Protein AF-A0A6L8U3M0-F1 (afdb_monomer_lite)

Secondary structure (DSSP, 8-state):
---EE-SS----SB-TTS-B--B--SHHHHHH--S--EEEGGG-IIIIIIII-EEE-HHHHTTS-SSPTTE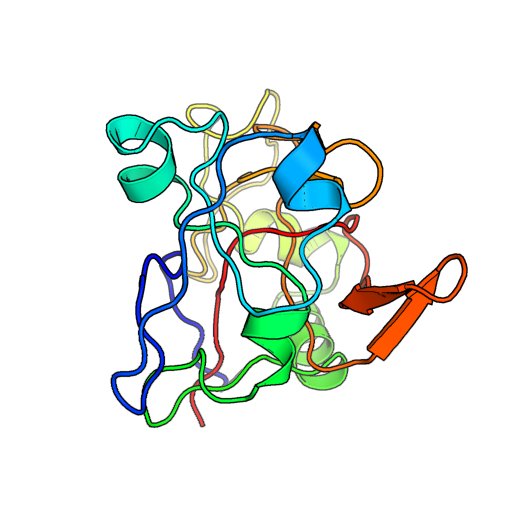E---HHHHHHHHHHTTSHHHHHHHHBPSSSSSSPTT-TT---TTS--B--EEEE-TTT--EEEETT--B---S-EEEETTEEEE---SS--SSB---PEE-

Structure (mmCIF, N/CA/C/O backbone):
data_AF-A0A6L8U3M0-F1
#
_entry.id   AF-A0A6L8U3M0-F1
#
loop_
_atom_site.group_PDB
_atom_site.id
_atom_site.type_symbol
_atom_site.label_atom_id
_atom_site.label_alt_id
_atom_site.label_comp_id
_atom_site.label_asym_id
_atom_site.label_entity_id
_atom_site.label_seq_id
_atom_site.pdbx_PDB_ins_code
_atom_site.Cartn_x
_atom_site.Cartn_y
_atom_site.Cartn_z
_atom_site.occupancy
_atom_site.B_iso_or_equiv
_atom_site.auth_seq_id
_atom_site.auth_comp_id
_atom_site.auth_asym_id
_atom_site.auth_atom_id
_atom_site.pdbx_PDB_model_num
ATOM 1 N N . GLY A 1 1 ? -18.841 -2.390 6.368 1.00 66.44 1 GLY A N 1
ATOM 2 C CA . GLY A 1 1 ? -20.158 -2.691 5.802 1.00 66.44 1 GLY A CA 1
ATOM 3 C C . GLY A 1 1 ? -20.248 -4.185 5.687 1.00 66.44 1 GLY A C 1
ATOM 4 O O . GLY A 1 1 ? -19.729 -4.873 6.554 1.00 66.44 1 GLY A O 1
ATOM 5 N N . THR A 1 2 ? -20.818 -4.672 4.596 1.00 77.19 2 THR A N 1
ATOM 6 C CA . THR A 1 2 ? -20.821 -6.094 4.215 1.00 77.19 2 THR A CA 1
ATOM 7 C C . THR A 1 2 ? -19.597 -6.495 3.380 1.00 77.19 2 THR A C 1
ATOM 9 O O . THR A 1 2 ? -19.447 -7.658 3.033 1.00 77.19 2 THR A O 1
ATOM 12 N N . GLN A 1 3 ? -18.723 -5.531 3.066 1.00 82.56 3 GLN A N 1
ATOM 13 C CA . GLN A 1 3 ? -17.512 -5.713 2.267 1.00 82.56 3 GLN A CA 1
ATOM 14 C C . GLN A 1 3 ? -16.449 -6.531 3.017 1.00 82.56 3 GLN A C 1
ATOM 16 O O . GLN A 1 3 ? -16.215 -6.299 4.208 1.00 82.56 3 GLN A O 1
ATOM 21 N N . VAL A 1 4 ? -15.766 -7.425 2.302 1.00 85.75 4 VAL A N 1
ATOM 22 C CA . VAL A 1 4 ? -14.639 -8.215 2.818 1.00 85.75 4 VAL A CA 1
ATOM 23 C C . VAL A 1 4 ? -13.334 -7.603 2.328 1.00 85.75 4 VAL A C 1
ATOM 25 O O . VAL A 1 4 ? -13.177 -7.370 1.134 1.00 85.75 4 VAL A O 1
ATOM 28 N N . TRP A 1 5 ? -12.399 -7.373 3.248 1.00 85.94 5 TRP A N 1
ATOM 29 C CA . TRP A 1 5 ? -11.091 -6.778 2.976 1.00 85.94 5 TRP A CA 1
ATOM 30 C C . TRP A 1 5 ? -9.989 -7.791 3.281 1.00 85.94 5 TRP A C 1
ATOM 32 O O . TRP A 1 5 ? -10.121 -8.561 4.236 1.00 85.94 5 TRP A O 1
ATOM 42 N N . MET A 1 6 ? -8.909 -7.810 2.497 1.00 84.12 6 MET A N 1
ATOM 43 C CA . MET A 1 6 ? -7.723 -8.586 2.875 1.00 84.12 6 MET A CA 1
ATOM 44 C C . MET A 1 6 ? -7.199 -8.079 4.212 1.00 84.12 6 MET A C 1
ATOM 46 O O . MET A 1 6 ? -7.208 -6.881 4.431 1.00 84.12 6 MET A O 1
ATOM 50 N N . ALA A 1 7 ? -6.756 -8.970 5.095 1.00 79.88 7 ALA A N 1
ATOM 51 C CA . ALA A 1 7 ? -6.190 -8.582 6.389 1.00 79.88 7 ALA A CA 1
ATOM 52 C C . ALA A 1 7 ? -4.675 -8.320 6.322 1.00 79.88 7 ALA A C 1
ATOM 54 O O . ALA A 1 7 ? -4.112 -7.704 7.221 1.00 79.88 7 ALA A O 1
ATOM 55 N N . GLU A 1 8 ? -4.013 -8.795 5.266 1.00 81.88 8 GLU A N 1
ATOM 56 C CA . GLU A 1 8 ? -2.565 -8.715 5.092 1.00 81.88 8 GLU A CA 1
ATOM 57 C C . GLU A 1 8 ? -2.206 -7.977 3.806 1.00 81.88 8 GLU A C 1
ATOM 59 O O . GLU A 1 8 ? -2.941 -8.013 2.818 1.00 81.88 8 GLU A O 1
ATOM 64 N N . ASN A 1 9 ? -1.025 -7.361 3.803 1.00 84.88 9 ASN A N 1
ATOM 65 C CA . ASN A 1 9 ? -0.502 -6.674 2.632 1.00 84.88 9 ASN A CA 1
ATOM 66 C C . ASN A 1 9 ? -0.080 -7.674 1.552 1.00 84.88 9 ASN A C 1
ATOM 68 O O . ASN A 1 9 ? 0.665 -8.622 1.809 1.00 84.88 9 ASN A O 1
ATOM 72 N N . LEU A 1 10 ? -0.482 -7.409 0.309 1.00 88.19 10 LEU A N 1
ATOM 73 C CA . LEU A 1 10 ? -0.039 -8.185 -0.845 1.00 88.19 10 LEU A CA 1
ATOM 74 C C . LEU A 1 10 ? 1.489 -8.159 -1.001 1.00 88.19 10 LEU A C 1
ATOM 76 O O . LEU A 1 10 ? 2.127 -7.106 -1.053 1.00 88.19 10 LEU A O 1
ATOM 80 N N . LYS A 1 11 ? 2.061 -9.346 -1.187 1.00 90.94 11 LYS A N 1
ATOM 81 C CA . LYS A 1 11 ? 3.503 -9.585 -1.348 1.00 90.94 11 LYS A CA 1
ATOM 82 C C . LYS A 1 11 ? 3.835 -10.474 -2.554 1.00 90.94 11 LYS A C 1
ATOM 84 O O . LYS A 1 11 ? 4.803 -11.229 -2.513 1.00 90.94 11 LYS A O 1
ATOM 89 N N . THR A 1 12 ? 2.991 -10.448 -3.588 1.00 91.50 12 THR A N 1
ATOM 90 C CA . THR A 1 12 ? 3.204 -11.234 -4.810 1.00 91.50 12 THR A CA 1
ATOM 91 C C . THR A 1 12 ? 4.262 -10.591 -5.702 1.00 91.50 12 THR A C 1
ATOM 93 O O . THR A 1 12 ? 4.341 -9.374 -5.828 1.00 91.50 12 THR A O 1
ATOM 96 N N . THR A 1 13 ? 5.040 -11.423 -6.379 1.00 94.00 13 THR A N 1
ATOM 97 C CA . THR A 1 13 ? 5.967 -11.015 -7.445 1.00 94.00 13 THR A CA 1
ATOM 98 C C . THR A 1 13 ? 5.477 -11.501 -8.810 1.00 94.00 13 THR A C 1
ATOM 100 O O . THR A 1 13 ? 6.235 -11.605 -9.773 1.00 94.00 13 THR A O 1
ATOM 103 N N . SER A 1 14 ? 4.195 -11.858 -8.912 1.00 95.81 14 SER A N 1
ATOM 104 C CA . SER A 1 14 ? 3.546 -12.301 -10.146 1.00 95.81 14 SER A CA 1
ATOM 105 C C . SER A 1 14 ? 2.090 -11.847 -10.189 1.00 95.81 14 SER A C 1
ATOM 107 O O . SER A 1 14 ? 1.407 -11.789 -9.164 1.00 95.81 14 SER A O 1
ATOM 109 N N . PHE A 1 15 ? 1.626 -11.523 -11.387 1.00 95.25 15 PHE A N 1
ATOM 110 C CA . PHE A 1 15 ? 0.234 -11.229 -11.687 1.00 95.25 15 PHE A CA 1
ATOM 111 C C . PHE A 1 15 ? -0.639 -12.487 -11.636 1.00 95.25 15 PHE A C 1
ATOM 113 O O . PHE A 1 15 ? -0.147 -13.617 -11.637 1.00 95.25 15 PHE A O 1
ATOM 120 N N . ASN A 1 16 ? -1.957 -12.294 -11.630 1.00 93.69 16 ASN A N 1
ATOM 121 C CA . ASN A 1 16 ? -2.940 -13.377 -11.616 1.00 93.69 16 ASN A CA 1
ATOM 122 C C . ASN A 1 16 ? -2.992 -14.209 -12.912 1.00 93.69 16 ASN A C 1
ATOM 124 O O . ASN A 1 16 ? -3.601 -15.276 -12.915 1.00 93.69 16 ASN A O 1
ATOM 128 N N . ASP A 1 17 ? -2.323 -13.764 -13.978 1.00 94.44 17 ASP A N 1
ATOM 129 C CA . ASP A 1 17 ? -2.085 -14.524 -15.211 1.00 94.44 17 ASP A CA 1
ATOM 130 C C . ASP A 1 17 ? -0.719 -15.240 -15.226 1.00 94.44 17 ASP A C 1
ATOM 132 O O . ASP A 1 17 ? -0.349 -15.856 -16.225 1.00 94.44 17 ASP A O 1
ATOM 136 N N . GLY A 1 18 ? 0.032 -15.171 -14.123 1.00 94.56 18 GLY A N 1
ATOM 137 C CA . GLY A 1 18 ? 1.340 -15.802 -13.959 1.00 94.56 18 GLY A CA 1
ATOM 138 C C . GLY A 1 18 ? 2.519 -14.986 -14.490 1.00 94.56 18 GLY A C 1
ATOM 139 O O . GLY A 1 18 ? 3.661 -15.401 -14.297 1.00 94.56 18 GLY A O 1
ATOM 140 N N . ALA A 1 19 ? 2.295 -13.828 -15.121 1.00 96.62 19 ALA A N 1
ATOM 141 C CA . ALA A 1 19 ? 3.394 -12.974 -15.562 1.00 96.62 19 ALA A CA 1
ATOM 142 C C . ALA A 1 19 ? 4.148 -12.383 -14.358 1.00 96.62 19 ALA A C 1
ATOM 144 O O . ALA A 1 19 ? 3.541 -11.878 -13.413 1.00 96.62 19 ALA A O 1
ATOM 145 N N . SER A 1 20 ? 5.480 -12.431 -14.388 1.00 97.38 20 SER A N 1
ATOM 146 C CA . SER A 1 20 ? 6.311 -11.897 -13.305 1.00 97.38 20 SER A CA 1
ATOM 147 C C . SER A 1 20 ? 6.244 -10.371 -13.230 1.00 97.38 20 SER A C 1
ATOM 149 O O . SER A 1 20 ? 6.185 -9.685 -14.251 1.00 97.38 20 SER A O 1
ATOM 151 N N . ILE A 1 21 ? 6.312 -9.844 -12.009 1.00 96.69 21 ILE A N 1
ATOM 152 C CA . ILE A 1 21 ? 6.457 -8.417 -11.718 1.00 96.69 21 ILE A CA 1
ATOM 153 C C . ILE A 1 21 ? 7.930 -8.188 -11.351 1.00 96.69 21 ILE A C 1
ATOM 155 O O . ILE A 1 21 ? 8.367 -8.693 -10.317 1.00 96.69 21 ILE A O 1
ATOM 159 N N . PRO A 1 22 ? 8.714 -7.480 -12.184 1.00 96.81 22 PRO A N 1
ATOM 160 C CA . PRO A 1 22 ? 10.118 -7.208 -11.900 1.00 96.81 22 PRO A CA 1
ATOM 161 C C . PRO A 1 22 ? 10.327 -6.466 -10.579 1.00 96.81 22 PRO A C 1
ATOM 163 O O . PRO A 1 22 ? 9.659 -5.465 -10.303 1.00 96.81 22 PRO A O 1
ATOM 166 N N . GLU A 1 23 ? 11.304 -6.921 -9.797 1.00 95.62 23 GLU A N 1
ATOM 167 C CA . GLU A 1 23 ? 11.792 -6.169 -8.649 1.00 95.62 23 GLU A CA 1
ATOM 168 C C . GLU A 1 23 ? 12.787 -5.099 -9.113 1.00 95.62 23 GLU A C 1
ATOM 170 O O . GLU A 1 23 ? 13.774 -5.399 -9.784 1.00 95.62 23 GLU A O 1
ATOM 175 N N . VAL A 1 24 ? 12.539 -3.841 -8.751 1.00 94.81 24 VAL A N 1
ATOM 176 C CA . VAL A 1 24 ? 13.424 -2.716 -9.074 1.00 94.81 24 VAL A CA 1
ATOM 177 C C . VAL A 1 24 ? 13.849 -2.070 -7.770 1.00 94.81 24 VAL A C 1
ATOM 179 O O . VAL A 1 24 ? 13.050 -1.381 -7.154 1.00 94.81 24 VAL A O 1
ATOM 182 N N . SER A 1 25 ? 15.091 -2.268 -7.329 1.00 93.25 25 SER A N 1
ATOM 183 C CA . SER A 1 25 ? 15.590 -1.769 -6.035 1.00 93.25 25 SER A CA 1
ATOM 184 C C . SER A 1 25 ? 16.411 -0.478 -6.136 1.00 93.25 25 SER A C 1
ATOM 186 O O . SER A 1 25 ? 16.444 0.308 -5.189 1.00 93.25 25 SER A O 1
ATOM 188 N N . ALA A 1 26 ? 17.015 -0.183 -7.289 1.00 95.62 26 ALA A N 1
ATOM 189 C CA . ALA A 1 26 ? 17.788 1.042 -7.495 1.00 95.62 26 ALA A CA 1
ATOM 190 C C . ALA A 1 26 ? 16.884 2.272 -7.689 1.00 95.62 26 ALA A C 1
ATOM 192 O O . ALA A 1 26 ? 15.925 2.231 -8.460 1.00 95.62 26 ALA A O 1
ATOM 193 N N . ASN A 1 27 ? 17.217 3.381 -7.025 1.00 93.38 27 ASN A N 1
ATOM 194 C CA . ASN A 1 27 ? 16.405 4.603 -7.049 1.00 93.38 27 ASN A CA 1
ATOM 195 C C . ASN A 1 27 ? 16.274 5.199 -8.455 1.00 93.38 27 ASN A C 1
ATOM 197 O O . ASN A 1 27 ? 15.158 5.435 -8.910 1.00 93.38 27 ASN A O 1
ATOM 201 N N . ASP A 1 28 ? 17.386 5.357 -9.174 1.00 94.88 28 ASP A N 1
ATOM 202 C CA . ASP A 1 28 ? 17.378 5.923 -10.529 1.00 94.88 28 ASP A CA 1
ATOM 203 C C . ASP A 1 28 ? 16.592 5.044 -11.516 1.00 94.88 28 ASP A C 1
ATOM 205 O O . ASP A 1 28 ? 15.868 5.546 -12.381 1.00 94.88 28 ASP A O 1
ATOM 209 N N . ALA A 1 29 ? 16.681 3.720 -11.348 1.00 95.38 29 ALA A N 1
ATOM 210 C CA . ALA A 1 29 ? 15.899 2.770 -12.129 1.00 95.38 29 ALA A CA 1
ATOM 211 C C . ALA A 1 29 ? 14.404 2.894 -11.811 1.00 95.38 29 ALA A C 1
ATOM 213 O O . ALA A 1 29 ? 13.589 2.941 -12.729 1.00 95.38 29 ALA A O 1
ATOM 214 N N . TRP A 1 30 ? 14.026 3.019 -10.534 1.00 91.88 30 TRP A N 1
ATOM 215 C CA . TRP A 1 30 ? 12.629 3.198 -10.130 1.00 91.88 30 TRP A CA 1
ATOM 216 C C . TRP A 1 30 ? 12.000 4.434 -10.780 1.00 91.88 30 TRP A C 1
ATOM 218 O O . TRP A 1 30 ? 10.918 4.346 -11.358 1.00 91.88 30 TRP A O 1
ATOM 228 N N . CYS A 1 31 ? 12.710 5.564 -10.761 1.00 87.75 31 CYS A N 1
ATOM 229 C CA . CYS A 1 31 ? 12.249 6.831 -11.340 1.00 87.75 31 CYS A CA 1
ATOM 230 C C . CYS A 1 31 ? 12.007 6.779 -12.850 1.00 87.75 31 CYS A C 1
ATOM 232 O O . CYS A 1 31 ? 11.240 7.581 -13.384 1.00 87.75 31 CYS A O 1
ATOM 234 N N . THR A 1 32 ? 12.702 5.876 -13.539 1.00 90.06 32 THR A N 1
ATOM 235 C CA . THR A 1 32 ? 12.693 5.746 -15.000 1.00 90.06 32 THR A CA 1
ATOM 236 C C . THR A 1 32 ? 11.969 4.486 -15.479 1.00 90.06 32 THR A C 1
ATOM 238 O O . THR A 1 32 ? 11.904 4.230 -16.682 1.00 90.06 32 THR A O 1
ATOM 241 N N . THR A 1 33 ? 11.378 3.713 -14.562 1.00 90.12 33 THR A N 1
ATOM 242 C CA . THR A 1 33 ? 10.626 2.498 -14.881 1.00 90.12 33 THR A CA 1
ATOM 243 C C . THR A 1 33 ? 9.182 2.837 -15.240 1.00 90.12 33 THR A C 1
ATOM 245 O O . THR A 1 33 ? 8.366 3.187 -14.388 1.00 90.12 33 THR A O 1
ATOM 248 N N . TRP A 1 34 ? 8.861 2.672 -16.523 1.00 90.50 34 TRP A N 1
ATOM 249 C CA . TRP A 1 34 ? 7.530 2.910 -17.097 1.00 90.50 34 TRP A CA 1
ATOM 250 C C . TRP A 1 34 ? 6.744 1.617 -17.376 1.00 90.50 34 TRP A C 1
ATOM 252 O O . TRP A 1 34 ? 5.767 1.610 -18.123 1.00 90.50 34 TRP A O 1
ATOM 262 N N . THR A 1 35 ? 7.197 0.507 -16.800 1.00 93.81 35 THR A N 1
ATOM 263 C CA . THR A 1 35 ? 6.592 -0.827 -16.876 1.00 93.81 35 THR A CA 1
ATOM 264 C C . THR A 1 35 ? 6.223 -1.302 -15.472 1.00 93.81 35 THR A C 1
ATOM 266 O O . THR A 1 35 ? 6.656 -0.692 -14.492 1.00 93.81 35 THR A O 1
ATOM 269 N N . PRO A 1 36 ? 5.410 -2.363 -15.317 1.00 94.31 36 PRO A N 1
ATOM 270 C CA . PRO A 1 36 ? 5.124 -2.907 -13.998 1.00 94.31 36 PRO A CA 1
ATOM 271 C C . PRO A 1 36 ? 6.385 -3.219 -13.199 1.00 94.31 36 PRO A C 1
ATOM 273 O O . PRO A 1 36 ? 7.304 -3.841 -13.725 1.00 94.31 36 PRO A O 1
ATOM 276 N N . ALA A 1 37 ? 6.408 -2.801 -11.937 1.00 94.06 37 ALA A N 1
ATOM 277 C CA . ALA A 1 37 ? 7.489 -3.114 -11.016 1.00 94.06 37 ALA A CA 1
ATOM 278 C C . ALA A 1 37 ? 7.002 -3.146 -9.568 1.00 94.06 37 ALA A C 1
ATOM 280 O O . ALA A 1 37 ? 6.007 -2.502 -9.210 1.00 94.06 37 ALA A O 1
ATOM 281 N N . CYS A 1 38 ? 7.747 -3.868 -8.738 1.00 93.06 38 CYS A N 1
ATOM 282 C CA . CYS A 1 38 ? 7.611 -3.861 -7.291 1.00 93.06 38 CYS A CA 1
ATOM 283 C C . CYS A 1 38 ? 8.967 -3.716 -6.594 1.00 93.06 38 CYS A C 1
ATOM 285 O O . CYS A 1 38 ? 10.025 -3.814 -7.214 1.00 93.06 38 CYS A O 1
ATOM 287 N N . CYS A 1 39 ? 8.938 -3.465 -5.292 1.00 93.00 39 CYS A N 1
ATOM 288 C CA . CYS A 1 39 ? 10.101 -3.525 -4.417 1.00 93.00 39 CYS A CA 1
ATOM 289 C C . CYS A 1 39 ? 9.674 -3.802 -2.974 1.00 93.00 39 CYS A C 1
ATOM 291 O O . CYS A 1 39 ? 8.499 -3.672 -2.622 1.00 93.00 39 CYS A O 1
ATOM 293 N N . TRP A 1 40 ? 10.642 -4.116 -2.124 1.00 92.44 40 TRP A N 1
ATOM 294 C CA . TRP A 1 40 ? 10.460 -4.193 -0.675 1.00 92.44 40 TRP A CA 1
ATOM 295 C C . TRP A 1 40 ? 10.843 -2.858 -0.037 1.00 92.44 40 TRP A C 1
ATOM 297 O O . TRP A 1 40 ? 11.666 -2.120 -0.584 1.00 92.44 40 TRP A O 1
ATOM 307 N N . TYR A 1 41 ? 10.226 -2.510 1.094 1.00 88.00 41 TYR A N 1
ATOM 308 C CA . TYR A 1 41 ? 10.590 -1.277 1.794 1.00 88.00 41 TYR A CA 1
ATOM 309 C C . TYR A 1 41 ? 12.074 -1.307 2.201 1.00 88.00 41 TYR A C 1
ATOM 311 O O . TYR A 1 41 ? 12.557 -2.343 2.647 1.00 88.00 41 TYR A O 1
ATOM 319 N N . ASP A 1 42 ? 12.792 -0.191 2.026 1.00 88.88 42 ASP A N 1
ATOM 320 C CA . ASP A 1 42 ? 14.251 -0.071 2.223 1.00 88.88 42 ASP A CA 1
ATOM 321 C C . ASP A 1 42 ? 15.094 -1.084 1.418 1.00 88.88 42 ASP A C 1
ATOM 323 O O . ASP A 1 42 ? 16.278 -1.264 1.693 1.00 88.88 42 ASP A O 1
ATOM 327 N N . ASN A 1 43 ? 14.510 -1.724 0.396 1.00 87.00 43 ASN A N 1
ATOM 328 C CA . ASN A 1 43 ? 15.107 -2.850 -0.331 1.00 87.00 43 ASN A CA 1
ATOM 329 C C . ASN A 1 43 ? 15.501 -4.032 0.578 1.00 87.00 43 ASN A C 1
ATOM 331 O O . ASN A 1 43 ? 16.397 -4.803 0.241 1.00 87.00 43 ASN A O 1
ATOM 335 N N . ASP A 1 44 ? 14.832 -4.173 1.722 1.00 83.94 44 ASP A N 1
ATOM 336 C CA . ASP A 1 44 ? 15.010 -5.288 2.645 1.00 83.94 44 ASP A CA 1
ATOM 337 C C . ASP A 1 44 ? 13.914 -6.330 2.399 1.00 83.94 44 ASP A C 1
ATOM 339 O O . ASP A 1 44 ? 12.746 -6.128 2.749 1.00 83.94 44 ASP A O 1
ATOM 343 N N . GLU A 1 45 ? 14.287 -7.449 1.776 1.00 75.50 45 GLU A N 1
ATOM 344 C CA . GLU A 1 45 ? 13.355 -8.548 1.538 1.00 75.50 45 GLU A CA 1
ATOM 345 C C . GLU A 1 45 ? 12.875 -9.167 2.855 1.00 75.50 45 GLU A C 1
ATOM 347 O O . GLU A 1 45 ? 11.709 -9.521 2.961 1.00 75.50 45 GLU A O 1
ATOM 352 N N . GLU A 1 46 ? 13.702 -9.279 3.890 1.00 76.12 46 GLU A N 1
ATOM 353 C CA . GLU A 1 46 ? 13.316 -10.011 5.095 1.00 76.12 46 GLU A CA 1
ATOM 354 C C . GLU A 1 46 ? 12.299 -9.227 5.929 1.00 76.12 46 GLU A C 1
ATOM 356 O O . GLU A 1 46 ? 11.213 -9.740 6.229 1.00 76.12 46 GLU A O 1
ATOM 361 N N . SER A 1 47 ? 12.600 -7.970 6.269 1.00 74.12 47 SER A N 1
ATOM 362 C CA . SER A 1 47 ? 11.688 -7.154 7.081 1.00 74.12 47 SER A CA 1
ATOM 363 C C . SER A 1 47 ? 10.580 -6.512 6.244 1.00 74.12 47 SER A C 1
ATOM 365 O O . SER A 1 47 ? 9.415 -6.503 6.663 1.00 74.12 47 SER A O 1
ATOM 367 N N . GLY A 1 48 ? 10.904 -6.044 5.034 1.00 78.19 48 GLY A N 1
ATOM 368 C CA . GLY A 1 48 ? 9.973 -5.382 4.127 1.00 78.19 48 GLY A CA 1
ATOM 369 C C . GLY A 1 48 ? 8.887 -6.327 3.626 1.00 78.19 48 GLY A C 1
ATOM 370 O O . GLY A 1 48 ? 7.702 -6.025 3.770 1.00 78.19 48 GLY A O 1
ATOM 371 N N . ARG A 1 49 ? 9.256 -7.508 3.112 1.00 83.94 49 ARG A N 1
ATOM 372 C CA . ARG A 1 49 ? 8.290 -8.482 2.569 1.00 83.94 49 ARG A CA 1
ATOM 373 C C . ARG A 1 49 ? 7.384 -9.067 3.636 1.00 83.94 49 ARG A C 1
ATOM 375 O O . ARG A 1 49 ? 6.176 -9.164 3.417 1.00 83.94 49 ARG A O 1
ATOM 382 N N . ASN A 1 50 ? 7.961 -9.501 4.757 1.00 86.19 50 ASN A N 1
ATOM 383 C CA . ASN A 1 50 ? 7.215 -10.254 5.764 1.00 86.19 50 ASN A CA 1
ATOM 384 C C . ASN A 1 50 ? 6.333 -9.354 6.626 1.00 86.19 50 ASN A C 1
ATOM 386 O O . ASN A 1 50 ? 5.265 -9.794 7.043 1.00 86.19 50 ASN A O 1
ATOM 390 N N . THR A 1 51 ? 6.745 -8.104 6.850 1.00 88.12 51 THR A N 1
ATOM 391 C CA . THR A 1 51 ? 5.982 -7.157 7.672 1.00 88.12 51 THR A CA 1
ATOM 392 C C . THR A 1 51 ? 5.069 -6.287 6.821 1.00 88.12 51 THR A C 1
ATOM 394 O O . THR A 1 51 ? 3.880 -6.178 7.097 1.00 88.12 51 THR A O 1
ATOM 397 N N . TYR A 1 52 ? 5.606 -5.650 5.781 1.00 87.00 52 TYR A N 1
ATOM 398 C CA . TYR A 1 52 ? 4.923 -4.561 5.079 1.00 87.00 52 TYR A CA 1
ATOM 399 C C . TYR A 1 52 ? 4.379 -4.953 3.703 1.00 87.00 52 TYR A C 1
ATOM 401 O O . TYR A 1 52 ? 3.553 -4.224 3.152 1.00 87.00 52 TYR A O 1
ATOM 409 N N . GLY A 1 53 ? 4.764 -6.114 3.177 1.00 90.00 53 GLY A N 1
ATOM 410 C CA . GLY A 1 53 ? 4.429 -6.532 1.820 1.00 90.00 53 GLY A CA 1
ATOM 411 C C . GLY A 1 53 ? 5.213 -5.753 0.762 1.00 90.00 53 GLY A C 1
ATOM 412 O O . GLY A 1 53 ? 6.167 -5.037 1.068 1.00 90.00 53 GLY A O 1
ATOM 413 N N . ALA A 1 54 ? 4.833 -5.918 -0.506 1.00 90.88 54 ALA A N 1
ATOM 414 C CA . ALA A 1 54 ? 5.534 -5.248 -1.600 1.00 90.88 54 ALA A CA 1
ATOM 415 C C . ALA A 1 54 ? 4.948 -3.856 -1.868 1.00 90.88 54 ALA A C 1
ATOM 417 O O . ALA A 1 54 ? 3.748 -3.615 -1.701 1.00 90.88 54 ALA A O 1
ATOM 418 N N . LEU A 1 55 ? 5.794 -2.945 -2.341 1.00 90.62 55 LEU A N 1
ATOM 419 C CA . LEU A 1 55 ? 5.396 -1.641 -2.858 1.00 90.62 55 LEU A CA 1
ATOM 420 C C . LEU A 1 55 ? 5.413 -1.751 -4.376 1.00 90.62 55 LEU A C 1
ATOM 422 O O . LEU A 1 55 ? 6.438 -2.090 -4.958 1.00 90.62 55 LEU A O 1
ATOM 426 N N . TYR A 1 56 ? 4.286 -1.480 -5.020 1.00 90.44 56 TYR A N 1
ATOM 427 C CA . TYR A 1 56 ? 4.148 -1.608 -6.469 1.00 90.44 56 TYR A CA 1
ATOM 428 C C . TYR A 1 56 ? 4.072 -0.218 -7.076 1.00 90.44 56 TYR A C 1
ATOM 430 O O . TYR A 1 56 ? 3.620 0.727 -6.432 1.00 90.44 56 TYR A O 1
ATOM 438 N N . ASN A 1 57 ? 4.501 -0.072 -8.319 1.00 89.44 57 ASN A N 1
ATOM 439 C CA . ASN A 1 57 ? 4.264 1.164 -9.048 1.00 89.44 57 ASN A CA 1
ATOM 440 C C . ASN A 1 57 ? 2.859 1.181 -9.675 1.00 89.44 57 ASN A C 1
ATOM 442 O O . ASN A 1 57 ? 2.158 0.167 -9.745 1.00 89.44 57 ASN A O 1
ATOM 446 N N . TRP A 1 58 ? 2.449 2.347 -10.178 1.00 84.19 58 TRP A N 1
ATOM 447 C CA . TRP A 1 58 ? 1.161 2.494 -10.861 1.00 84.19 58 TRP A CA 1
ATOM 448 C C . TRP A 1 58 ? 1.004 1.533 -12.049 1.00 84.19 58 TRP A C 1
ATOM 450 O O . TRP A 1 58 ? -0.086 1.015 -12.286 1.00 84.19 58 TRP A O 1
ATOM 460 N N . TYR A 1 59 ? 2.085 1.260 -12.783 1.00 88.00 59 TYR A N 1
ATOM 461 C CA . TYR A 1 59 ? 2.051 0.372 -13.945 1.00 88.00 59 TYR A CA 1
ATOM 462 C C . TYR A 1 59 ? 1.649 -1.054 -13.580 1.00 88.00 59 TYR A C 1
ATOM 464 O O . TYR A 1 59 ? 0.915 -1.673 -14.338 1.00 88.00 59 TYR A O 1
ATOM 472 N N . ALA A 1 60 ? 2.059 -1.560 -12.415 1.00 90.31 60 ALA A N 1
ATOM 473 C CA . ALA A 1 60 ? 1.615 -2.860 -11.923 1.00 90.31 60 ALA A CA 1
ATOM 474 C C . ALA A 1 60 ? 0.146 -2.835 -11.478 1.00 90.31 60 ALA A C 1
ATOM 476 O O . ALA A 1 60 ? -0.628 -3.722 -11.837 1.00 90.31 60 ALA A O 1
ATOM 477 N N . VAL A 1 61 ? -0.260 -1.799 -10.744 1.00 85.50 61 VAL A N 1
ATOM 478 C CA . VAL A 1 61 ? -1.623 -1.675 -10.203 1.00 85.50 61 VAL A CA 1
ATOM 479 C C . VAL A 1 61 ? -2.666 -1.507 -11.314 1.00 85.50 61 VAL A C 1
ATOM 481 O O . VAL A 1 61 ? -3.686 -2.193 -11.322 1.00 85.50 61 VAL A O 1
ATOM 484 N N . SER A 1 62 ? -2.383 -0.658 -12.301 1.00 82.62 62 SER A N 1
ATOM 485 C CA . SER A 1 62 ? -3.293 -0.345 -13.413 1.00 82.62 62 SER A CA 1
ATOM 486 C C . SER A 1 62 ? -3.501 -1.481 -14.415 1.00 82.62 62 SER A C 1
ATOM 488 O O . SER A 1 62 ? -4.390 -1.386 -15.257 1.00 82.62 62 SER A O 1
ATOM 490 N N . THR A 1 63 ? -2.747 -2.579 -14.312 1.00 87.31 63 THR A N 1
ATOM 491 C CA . THR A 1 63 ? -2.992 -3.772 -15.137 1.00 87.31 63 THR A CA 1
ATOM 492 C C . THR A 1 63 ? -4.353 -4.417 -14.870 1.00 87.31 63 THR A C 1
ATOM 494 O O . THR A 1 63 ? -4.841 -5.157 -15.719 1.00 87.31 63 THR A O 1
ATOM 497 N N . GLY A 1 64 ? -4.930 -4.218 -13.676 1.00 85.81 64 GLY A N 1
ATOM 498 C CA . GLY A 1 64 ? -6.090 -4.983 -13.202 1.00 85.81 64 GLY A CA 1
ATOM 499 C C . GLY A 1 64 ? -5.779 -6.455 -12.889 1.00 85.81 64 GLY A C 1
ATOM 500 O O . GLY A 1 64 ? -6.671 -7.204 -12.504 1.00 85.81 64 GLY A O 1
ATOM 501 N N . LYS A 1 65 ? -4.517 -6.879 -13.022 1.00 91.31 65 LYS A N 1
ATOM 502 C CA . LYS A 1 65 ? -4.071 -8.272 -12.857 1.00 91.31 65 LYS A CA 1
ATOM 503 C C . LYS A 1 65 ? -3.364 -8.533 -11.533 1.00 91.31 65 LYS A C 1
ATOM 505 O O . LYS A 1 65 ? -2.912 -9.643 -11.271 1.00 91.31 65 LYS A O 1
ATOM 510 N N . LEU A 1 66 ? -3.221 -7.504 -10.702 1.00 89.25 66 LEU A N 1
ATOM 511 C CA . LEU A 1 66 ? -2.494 -7.604 -9.440 1.00 89.25 66 LEU A CA 1
ATOM 512 C C . LEU A 1 66 ? -3.271 -8.389 -8.370 1.00 89.25 66 LEU A C 1
ATOM 514 O O . LEU A 1 66 ? -2.675 -9.011 -7.495 1.00 89.25 66 LEU A O 1
ATOM 518 N N . CYS A 1 67 ? -4.601 -8.362 -8.442 1.00 87.25 67 CYS A N 1
ATOM 519 C CA . CYS A 1 67 ? -5.465 -8.983 -7.448 1.00 87.25 67 CYS A CA 1
ATOM 520 C C . CYS A 1 67 ? -5.626 -10.485 -7.721 1.00 87.25 67 CYS A C 1
ATOM 522 O O . CYS A 1 67 ? -5.842 -10.868 -8.879 1.00 87.25 67 CYS A O 1
ATOM 524 N N . PRO A 1 68 ? -5.599 -11.342 -6.685 1.00 85.31 68 PRO A N 1
ATOM 525 C CA . PRO A 1 68 ? -6.032 -12.728 -6.823 1.00 85.31 68 PRO A CA 1
ATOM 526 C C . PRO A 1 68 ? -7.477 -12.821 -7.329 1.00 85.31 68 PRO A C 1
ATOM 528 O O . PRO A 1 68 ? -8.263 -11.889 -7.167 1.00 85.31 68 PRO A O 1
ATOM 531 N N . ALA A 1 69 ? -7.848 -13.962 -7.911 1.00 85.06 69 ALA A N 1
ATOM 532 C CA . ALA A 1 69 ? -9.207 -14.175 -8.406 1.00 85.06 69 ALA A CA 1
ATOM 533 C C . ALA A 1 69 ? -10.264 -13.907 -7.313 1.00 85.06 69 ALA A C 1
ATOM 535 O O . ALA A 1 69 ? -10.129 -14.374 -6.180 1.00 85.06 69 ALA A O 1
ATOM 536 N N . GLY A 1 70 ? -11.306 -13.150 -7.670 1.00 84.88 70 GLY A N 1
ATOM 537 C CA . GLY A 1 70 ? -12.373 -12.720 -6.759 1.00 84.88 70 GLY A CA 1
ATOM 538 C C . GLY A 1 70 ? -12.059 -11.464 -5.941 1.00 84.88 70 GLY A C 1
ATOM 539 O O . GLY A 1 70 ? -12.914 -11.034 -5.175 1.00 84.88 70 GLY A O 1
ATOM 540 N N . TRP A 1 71 ? -10.868 -10.879 -6.093 1.00 87.94 71 TRP A N 1
ATOM 541 C CA . TRP A 1 71 ? -10.479 -9.638 -5.429 1.00 87.94 71 TRP A CA 1
ATOM 542 C C . TRP A 1 71 ? -10.277 -8.503 -6.432 1.00 87.94 71 TRP A C 1
ATOM 544 O O . TRP A 1 71 ? -9.851 -8.738 -7.565 1.00 87.94 71 TRP A O 1
ATOM 554 N N . HIS A 1 72 ? -10.489 -7.265 -5.991 1.00 87.12 72 HIS A N 1
ATOM 555 C CA . HIS A 1 72 ? -10.205 -6.064 -6.776 1.00 87.12 72 HIS A CA 1
ATOM 556 C C . HIS A 1 72 ? -9.587 -4.938 -5.945 1.00 87.12 72 HIS A C 1
ATOM 558 O O . HIS A 1 72 ? -9.650 -4.908 -4.711 1.00 87.12 72 HIS A O 1
ATOM 564 N N . ILE A 1 73 ? -8.960 -3.995 -6.655 1.00 84.31 73 ILE A N 1
ATOM 565 C CA . ILE A 1 73 ? -8.503 -2.724 -6.086 1.00 84.31 73 ILE A CA 1
ATOM 566 C C . ILE A 1 73 ? -9.750 -1.888 -5.808 1.00 84.31 73 ILE A C 1
ATOM 568 O O . ILE A 1 73 ? -10.506 -1.643 -6.752 1.00 84.31 73 ILE A O 1
ATOM 572 N N . PRO A 1 74 ? -9.955 -1.424 -4.566 1.00 83.44 74 PRO A N 1
ATOM 573 C CA . PRO A 1 74 ? -11.157 -0.687 -4.233 1.00 83.44 74 PRO A CA 1
ATOM 574 C C . PRO A 1 74 ? -11.218 0.638 -4.998 1.00 83.44 74 PRO A C 1
ATOM 576 O O . PRO A 1 74 ? -10.190 1.268 -5.270 1.00 83.44 74 PRO A O 1
ATOM 579 N N . ASP A 1 75 ? -12.414 1.110 -5.311 1.00 81.56 75 ASP A N 1
ATOM 580 C CA . ASP A 1 75 ? -12.607 2.497 -5.726 1.00 81.56 75 ASP A CA 1
ATOM 581 C C . ASP A 1 75 ? -12.768 3.445 -4.515 1.00 81.56 75 ASP A C 1
ATOM 583 O O . ASP A 1 75 ? -12.755 3.047 -3.343 1.00 81.56 75 ASP A O 1
ATOM 587 N N . SER A 1 76 ? -12.881 4.749 -4.787 1.00 79.94 76 SER A N 1
ATOM 588 C CA . SER A 1 76 ? -13.060 5.753 -3.732 1.00 79.94 76 SER A CA 1
ATOM 589 C C . SER A 1 76 ? -14.384 5.616 -2.974 1.00 79.94 76 SER A C 1
ATOM 591 O O . SER A 1 76 ? -14.452 5.980 -1.800 1.00 79.94 76 SER A O 1
ATOM 593 N N . THR A 1 77 ? -15.430 5.115 -3.628 1.00 84.75 77 THR A N 1
ATOM 594 C CA . THR A 1 77 ? -16.757 4.887 -3.046 1.00 84.75 77 THR A CA 1
ATOM 595 C C . THR A 1 77 ? -16.702 3.732 -2.054 1.00 84.75 77 THR A C 1
ATOM 597 O O . THR A 1 77 ? -17.149 3.880 -0.920 1.00 84.75 77 THR A O 1
ATOM 600 N N . GLU A 1 78 ? -16.067 2.623 -2.420 1.00 86.62 78 GLU A N 1
ATOM 601 C CA . GLU A 1 78 ? -15.944 1.427 -1.578 1.00 86.62 78 GLU A CA 1
ATOM 602 C C . GLU A 1 78 ? -15.151 1.709 -0.294 1.00 86.62 78 GLU A C 1
ATOM 604 O O . GLU A 1 78 ? -15.562 1.324 0.808 1.00 86.62 78 GLU A O 1
ATOM 609 N N . LEU A 1 79 ? -14.055 2.471 -0.408 1.00 84.00 79 LEU A N 1
ATOM 610 C CA . LEU A 1 79 ? -13.312 2.965 0.755 1.00 84.00 79 LEU A CA 1
ATOM 611 C C . LEU A 1 79 ? -14.141 3.931 1.603 1.00 84.00 79 LEU A C 1
ATOM 613 O O . LEU A 1 79 ? -14.102 3.869 2.834 1.00 84.00 79 LEU A O 1
ATOM 617 N N . GLN A 1 80 ? -14.901 4.826 0.972 1.00 85.56 80 GLN A N 1
ATOM 618 C CA . GLN A 1 80 ? -15.751 5.768 1.694 1.00 85.56 80 GLN A CA 1
ATOM 619 C C . GLN A 1 80 ? -16.855 5.046 2.479 1.00 85.56 80 GLN A C 1
ATOM 621 O O . GLN A 1 80 ? -17.134 5.422 3.622 1.00 85.56 80 GLN A O 1
ATOM 626 N N . GLU A 1 81 ? -17.442 3.993 1.920 1.00 89.50 81 GLU A N 1
ATOM 627 C CA . GLU A 1 81 ? -18.401 3.129 2.608 1.00 89.50 81 GLU A CA 1
ATOM 628 C C . GLU A 1 81 ? -17.780 2.418 3.814 1.00 89.50 81 GLU A C 1
ATOM 630 O O . GLU A 1 81 ? -18.401 2.367 4.880 1.00 89.50 81 GLU A O 1
ATOM 635 N N . LEU A 1 82 ? -16.548 1.904 3.690 1.00 88.38 82 LEU A N 1
ATOM 636 C CA . LEU A 1 82 ? -15.815 1.333 4.824 1.00 88.38 82 LEU A CA 1
ATOM 637 C C . LEU A 1 82 ? -15.641 2.377 5.932 1.00 88.38 82 LEU A C 1
ATOM 639 O O . LEU A 1 82 ? -15.962 2.107 7.090 1.00 88.38 82 LEU A O 1
ATOM 643 N N . ILE A 1 83 ? -15.186 3.580 5.580 1.00 88.06 83 ILE A N 1
ATOM 644 C CA . ILE A 1 83 ? -14.966 4.673 6.536 1.00 88.06 83 ILE A CA 1
ATOM 645 C C . ILE A 1 83 ? -16.272 5.061 7.241 1.00 88.06 83 ILE A C 1
ATOM 647 O O . ILE A 1 83 ? -16.287 5.195 8.465 1.00 88.06 83 ILE A O 1
ATOM 651 N N . ILE A 1 84 ? -17.372 5.221 6.498 1.00 90.44 84 ILE A N 1
ATOM 652 C CA . ILE A 1 84 ? -18.689 5.554 7.067 1.00 90.44 84 ILE A CA 1
ATOM 653 C C . ILE A 1 84 ? -19.140 4.454 8.021 1.00 90.44 84 ILE A C 1
ATOM 655 O O . ILE A 1 84 ? -19.500 4.741 9.161 1.00 90.44 84 ILE A O 1
ATOM 659 N N . TYR A 1 85 ? -19.050 3.195 7.594 1.00 92.69 85 TYR A N 1
ATOM 660 C CA . TYR A 1 85 ? -19.428 2.053 8.417 1.00 92.69 85 TYR A CA 1
ATOM 661 C C . TYR A 1 85 ? -18.639 1.974 9.728 1.00 92.69 85 TYR A C 1
ATOM 663 O O . TYR A 1 85 ? -19.183 1.601 10.765 1.00 92.69 85 TYR A O 1
ATOM 671 N N . LEU A 1 86 ? -17.357 2.337 9.705 1.00 91.12 86 LEU A N 1
ATOM 672 C CA . LEU A 1 86 ? -16.515 2.328 10.899 1.00 91.12 86 LEU A CA 1
ATOM 673 C C . LEU A 1 86 ? -16.772 3.512 11.847 1.00 91.12 86 LEU A C 1
ATOM 675 O O . LEU A 1 86 ? -16.225 3.523 12.954 1.00 91.12 86 LEU A O 1
ATOM 679 N N . GLY A 1 87 ? -17.655 4.443 11.479 1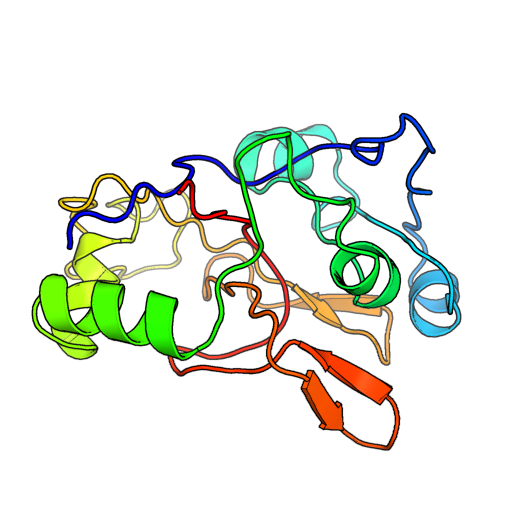.00 91.94 87 GLY A N 1
ATOM 680 C CA . GLY A 1 87 ? -18.048 5.588 12.302 1.00 91.94 87 GLY A CA 1
ATOM 681 C C . GLY A 1 87 ? -17.439 6.915 11.852 1.00 91.94 87 GLY A C 1
ATOM 682 O O . GLY A 1 87 ? -17.308 7.826 12.663 1.00 91.94 87 GLY A O 1
ATOM 683 N N . GLY A 1 88 ? -17.051 7.029 10.580 1.00 87.19 88 GLY A N 1
ATOM 684 C CA . GLY A 1 88 ? -16.439 8.233 10.019 1.00 87.19 88 GLY A CA 1
ATOM 685 C C . GLY A 1 88 ? -14.918 8.264 10.172 1.00 87.19 88 GLY A C 1
ATOM 686 O O . GLY A 1 88 ? -14.320 7.442 10.864 1.00 87.19 88 GLY A O 1
ATOM 687 N N . ARG A 1 89 ? -14.272 9.219 9.489 1.00 79.81 89 ARG A N 1
ATOM 688 C CA . ARG A 1 89 ? -12.806 9.277 9.322 1.00 79.81 89 ARG A CA 1
ATOM 689 C C . ARG A 1 89 ? -12.040 9.276 10.648 1.00 79.81 89 ARG A C 1
ATOM 691 O O . ARG A 1 89 ? -11.067 8.534 10.771 1.00 79.81 89 ARG A O 1
ATOM 698 N N . ASP A 1 90 ? -12.500 10.057 11.623 1.00 77.69 90 ASP A N 1
ATOM 699 C CA . ASP A 1 90 ? -11.811 10.238 12.908 1.00 77.69 90 ASP A CA 1
ATOM 700 C C . ASP A 1 90 ? -11.787 8.954 13.749 1.00 77.69 90 ASP A C 1
ATOM 702 O O . ASP A 1 90 ? -10.858 8.720 14.517 1.00 77.69 90 ASP A O 1
ATOM 706 N N . VAL A 1 91 ? -12.779 8.080 13.557 1.00 87.31 91 VAL A N 1
ATOM 707 C CA . VAL A 1 91 ? -12.912 6.808 14.281 1.00 87.31 91 VAL A CA 1
ATOM 708 C C . VAL A 1 91 ? -12.335 5.646 13.471 1.00 87.31 91 VAL A C 1
ATOM 710 O O . VAL A 1 91 ? -11.663 4.771 14.022 1.00 87.31 91 VAL A O 1
ATOM 713 N N . ALA A 1 92 ? -12.567 5.637 12.156 1.00 89.06 92 ALA A N 1
ATOM 714 C CA . ALA A 1 92 ? -12.182 4.551 11.259 1.00 89.06 92 ALA A CA 1
ATOM 715 C C . ALA A 1 92 ? -10.679 4.259 11.311 1.00 89.06 92 ALA A C 1
ATOM 717 O O . ALA A 1 92 ? -10.290 3.097 11.393 1.00 89.06 92 ALA A O 1
ATOM 718 N N . SER A 1 93 ? -9.848 5.305 11.360 1.00 85.62 93 SER A N 1
ATOM 719 C CA . SER A 1 93 ? -8.390 5.181 11.474 1.00 85.62 93 SER A CA 1
ATOM 720 C C . SER A 1 93 ? -7.973 4.283 12.640 1.00 85.62 93 SER A C 1
ATOM 722 O O . SER A 1 93 ? -7.268 3.295 12.449 1.00 85.62 93 SER A O 1
ATOM 724 N N . GLY A 1 94 ? -8.472 4.568 13.846 1.00 89.50 94 GLY A N 1
ATOM 725 C CA . GLY A 1 94 ? -8.160 3.773 15.032 1.00 89.50 94 GLY A CA 1
ATOM 726 C C . GLY A 1 94 ? -8.672 2.336 14.924 1.00 89.50 94 GLY A C 1
ATOM 727 O O . GLY A 1 94 ? -7.990 1.391 15.314 1.00 89.50 94 GLY A O 1
ATOM 728 N N . LYS A 1 95 ? -9.853 2.135 14.334 1.00 92.69 95 LYS A N 1
ATOM 729 C CA . LYS A 1 95 ? -10.419 0.790 14.152 1.00 92.69 95 LYS A CA 1
ATOM 730 C C . LYS A 1 95 ? -9.670 -0.063 13.132 1.00 92.69 95 LYS A C 1
ATOM 732 O O . LYS A 1 95 ? -9.733 -1.280 13.252 1.00 92.69 95 LYS A O 1
ATOM 737 N N . MET A 1 96 ? -8.978 0.549 12.172 1.00 90.44 96 MET A N 1
ATOM 738 C CA . MET A 1 96 ? -8.266 -0.156 11.100 1.00 90.44 96 MET A CA 1
ATOM 739 C C . MET A 1 96 ? -6.804 -0.462 11.420 1.00 90.44 96 MET A C 1
ATOM 741 O O . MET A 1 96 ? -6.247 -1.402 10.861 1.00 90.44 96 MET A O 1
ATOM 745 N N . LYS A 1 97 ? -6.160 0.334 12.276 1.00 90.75 97 LYS A N 1
ATOM 746 C CA . LYS A 1 97 ? -4.736 0.180 12.598 1.00 90.75 97 LYS A CA 1
ATOM 747 C C . LYS A 1 97 ? -4.487 -0.949 13.584 1.00 90.75 97 LYS A C 1
ATOM 749 O O . LYS A 1 97 ? -5.232 -1.091 14.555 1.00 90.75 97 LYS A O 1
ATOM 754 N N . VAL A 1 98 ? -3.373 -1.660 13.403 1.00 92.31 98 VAL A N 1
ATOM 755 C CA . VAL A 1 98 ? -2.830 -2.516 14.468 1.00 92.31 98 VAL A CA 1
ATOM 756 C C . VAL A 1 98 ? -2.531 -1.678 15.727 1.00 92.31 98 VAL A C 1
ATOM 758 O O . VAL A 1 98 ? -2.016 -0.559 15.602 1.00 92.31 98 VAL A O 1
ATOM 761 N N . PRO A 1 99 ? -2.878 -2.166 16.934 1.00 93.88 99 PRO A N 1
ATOM 762 C CA . PRO A 1 99 ? -2.621 -1.449 18.178 1.00 93.88 99 PRO A CA 1
ATOM 763 C C . PRO A 1 99 ? -1.134 -1.471 18.557 1.00 93.88 99 PRO A C 1
ATOM 765 O O . PRO A 1 99 ? -0.354 -2.290 18.073 1.00 93.88 99 PRO A O 1
ATOM 768 N N . GLY A 1 100 ? -0.759 -0.589 19.484 1.00 94.00 100 GLY A N 1
ATOM 769 C CA . GLY A 1 100 ? 0.605 -0.489 20.001 1.00 94.00 100 GLY A CA 1
ATOM 770 C C . GLY A 1 100 ? 1.556 0.271 19.076 1.00 94.00 100 GLY A C 1
ATOM 771 O O . GLY A 1 100 ? 1.161 0.793 18.035 1.00 94.00 100 GLY A O 1
ATOM 772 N N . THR A 1 101 ? 2.821 0.351 19.482 1.00 94.81 101 THR A N 1
ATOM 773 C CA . THR A 1 101 ? 3.854 1.157 18.809 1.00 94.81 101 THR A CA 1
ATOM 774 C C . THR A 1 101 ? 5.015 0.314 18.285 1.00 94.81 101 THR A C 1
ATOM 776 O O . THR A 1 101 ? 6.119 0.811 18.102 1.00 94.81 101 THR A O 1
ATOM 779 N N . GLN A 1 102 ? 4.792 -0.991 18.093 1.00 93.56 102 GLN A N 1
ATOM 780 C CA . GLN A 1 102 ? 5.798 -1.869 17.492 1.00 93.56 102 GLN A CA 1
ATOM 781 C C . GLN A 1 102 ? 6.052 -1.486 16.031 1.00 93.56 102 GLN A C 1
ATOM 783 O O . GLN A 1 102 ? 7.193 -1.464 15.587 1.00 93.56 102 GLN A O 1
ATOM 788 N N . PHE A 1 103 ? 4.974 -1.203 15.294 1.00 91.19 103 PHE A N 1
ATOM 789 C CA . PHE A 1 103 ? 5.038 -0.840 13.878 1.00 91.19 103 PHE A CA 1
ATOM 790 C C . PHE A 1 103 ? 4.742 0.634 13.638 1.00 91.19 103 PHE A C 1
ATOM 792 O O . PHE A 1 103 ? 5.311 1.213 12.723 1.00 91.19 103 PHE A O 1
ATOM 799 N N . TRP A 1 104 ? 3.830 1.213 14.421 1.00 92.44 104 TRP A N 1
ATOM 800 C CA . TRP A 1 104 ? 3.464 2.622 14.348 1.00 92.44 104 TRP A CA 1
ATOM 801 C C . TRP A 1 104 ? 4.330 3.444 15.288 1.00 92.44 104 TRP A C 1
ATOM 803 O O . TRP A 1 104 ? 4.475 3.091 16.458 1.00 92.44 104 TRP A O 1
ATOM 813 N N . ASP A 1 105 ? 4.824 4.576 14.804 1.00 91.38 105 ASP A N 1
ATOM 814 C CA . ASP A 1 105 ? 5.519 5.524 15.659 1.00 91.38 105 ASP A CA 1
ATOM 815 C C . ASP A 1 105 ? 4.572 6.023 16.767 1.00 91.38 105 ASP A C 1
ATOM 817 O O . ASP A 1 105 ? 3.365 6.213 16.531 1.00 91.38 105 ASP A O 1
ATOM 821 N N . PRO A 1 106 ? 5.083 6.248 17.992 1.00 91.81 106 PRO A N 1
ATOM 822 C CA . PRO A 1 106 ? 4.283 6.815 19.063 1.00 91.81 106 PRO A CA 1
ATOM 823 C C . PRO A 1 106 ? 3.597 8.134 18.650 1.00 91.81 106 PRO A C 1
ATOM 825 O O . PRO A 1 106 ? 4.184 8.945 17.933 1.00 91.81 106 PRO A O 1
ATOM 828 N N . PRO A 1 107 ? 2.367 8.390 19.133 1.00 92.56 107 PRO A N 1
ATOM 829 C CA . PRO A 1 107 ? 1.708 7.641 20.205 1.00 92.56 107 PRO A CA 1
ATOM 830 C C . PRO A 1 107 ? 0.759 6.516 19.740 1.00 92.56 107 PRO A C 1
ATOM 832 O O . PRO A 1 107 ? 0.302 5.749 20.579 1.00 92.56 107 PRO A O 1
ATOM 835 N N . ASN A 1 108 ? 0.422 6.426 18.444 1.00 92.44 108 ASN A N 1
ATOM 836 C CA . ASN A 1 108 ? -0.620 5.538 17.881 1.00 92.44 108 ASN A CA 1
ATOM 837 C C . ASN A 1 108 ? -1.927 5.449 18.716 1.00 92.44 108 ASN A C 1
ATOM 839 O O . ASN A 1 108 ? -2.567 4.400 18.820 1.00 92.44 108 ASN A O 1
ATOM 843 N N . THR A 1 109 ? -2.322 6.561 19.344 1.00 88.75 109 THR A N 1
ATOM 844 C CA . THR A 1 109 ? -3.468 6.613 20.259 1.00 88.75 109 THR A CA 1
ATOM 845 C C . THR A 1 109 ? -4.771 6.249 19.550 1.00 88.75 109 THR A C 1
ATOM 847 O O . THR A 1 109 ? -5.056 6.740 18.459 1.00 88.75 109 THR A O 1
ATOM 850 N N . GLY A 1 110 ? -5.594 5.419 20.198 1.00 88.62 110 GLY A N 1
ATOM 851 C CA . GLY A 1 110 ? -6.913 5.027 19.690 1.00 88.62 110 GLY A CA 1
ATOM 852 C C . GLY A 1 110 ? -6.892 3.893 18.661 1.00 88.62 110 GLY A C 1
ATOM 853 O O . GLY A 1 110 ? -7.957 3.490 18.193 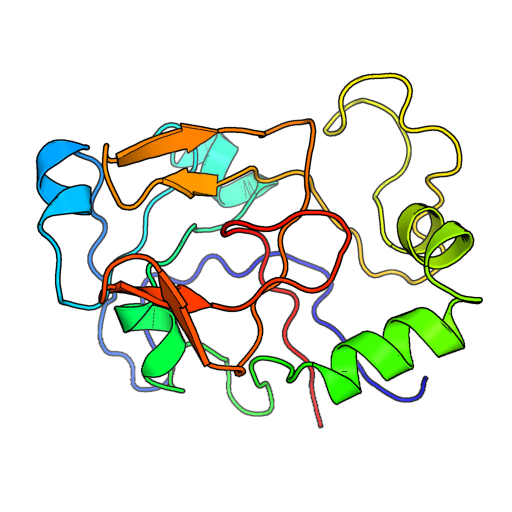1.00 88.62 110 GLY A O 1
ATOM 854 N N . ALA A 1 111 ? -5.718 3.347 18.324 1.00 93.62 111 ALA A N 1
ATOM 855 C CA . ALA A 1 111 ? -5.619 2.142 17.512 1.00 93.62 111 ALA A CA 1
ATOM 856 C C . ALA A 1 111 ? -6.146 0.919 18.282 1.00 93.62 111 ALA A C 1
ATOM 858 O O . ALA A 1 111 ? -5.695 0.622 19.386 1.00 93.62 111 ALA A O 1
ATOM 859 N N . THR A 1 112 ? -7.111 0.214 17.695 1.00 94.81 112 THR A N 1
ATOM 860 C CA . THR A 1 112 ? -7.790 -0.943 18.307 1.00 94.81 112 THR A CA 1
ATOM 861 C C . THR A 1 112 ? -7.828 -2.165 17.403 1.00 94.81 112 THR A C 1
ATOM 863 O O . THR A 1 112 ? -8.078 -3.261 17.892 1.00 94.81 112 THR A O 1
ATOM 866 N N . ASN A 1 113 ? -7.634 -1.989 16.094 1.00 92.56 113 ASN A N 1
ATOM 867 C CA . ASN A 1 113 ? -7.872 -3.009 15.073 1.00 92.56 113 ASN A CA 1
ATOM 868 C C . ASN A 1 113 ? -9.249 -3.703 15.162 1.00 92.56 113 ASN A C 1
ATOM 870 O O . ASN A 1 113 ? -9.413 -4.848 14.745 1.00 92.56 113 ASN A O 1
ATOM 874 N N . SER A 1 114 ? -10.261 -3.041 15.726 1.00 94.75 114 SER A N 1
ATOM 875 C CA . SER A 1 114 ? -11.585 -3.649 15.919 1.00 94.75 114 SER A CA 1
ATOM 876 C C . SER A 1 114 ? -12.325 -3.954 14.610 1.00 94.75 114 SER A C 1
ATOM 878 O O . SER A 1 114 ? -13.317 -4.679 14.638 1.00 94.75 114 SER A O 1
ATOM 880 N N . SER A 1 115 ? -11.859 -3.447 13.462 1.00 89.00 115 SER A N 1
ATOM 881 C CA . SER A 1 115 ? -12.377 -3.843 12.146 1.00 89.00 115 SER A CA 1
ATOM 882 C C . SER A 1 115 ? -11.744 -5.121 11.583 1.00 89.00 115 SER A C 1
ATOM 884 O O . SER A 1 115 ? -12.240 -5.630 10.582 1.00 89.00 115 SER A O 1
ATOM 886 N N . GLY A 1 116 ? -10.646 -5.612 12.171 1.00 88.62 116 GLY A N 1
ATOM 887 C CA . GLY A 1 116 ? -9.853 -6.728 11.640 1.00 88.62 116 GLY A CA 1
ATOM 888 C C . GLY A 1 116 ? -8.976 -6.375 10.431 1.00 88.62 116 GLY A C 1
ATOM 889 O O . GLY A 1 116 ? -8.311 -7.252 9.887 1.00 88.62 116 GLY A O 1
ATOM 890 N N . PHE A 1 117 ? -8.947 -5.104 10.017 1.00 87.50 117 PHE A N 1
ATOM 891 C CA . PHE A 1 117 ? -8.216 -4.646 8.829 1.00 87.50 117 PHE A CA 1
ATOM 892 C C . PHE A 1 117 ? -6.696 -4.804 8.969 1.00 87.50 117 PHE A C 1
ATOM 894 O O . PHE A 1 117 ? -6.013 -5.068 7.993 1.00 87.50 117 PHE A O 1
ATOM 901 N N . SER A 1 118 ? -6.163 -4.684 10.183 1.00 91.19 118 SER A N 1
ATOM 902 C CA . SER A 1 118 ? -4.749 -4.913 10.510 1.00 91.19 118 SER A CA 1
ATOM 903 C C . SER A 1 118 ? -3.783 -4.021 9.719 1.00 91.19 118 SER A C 1
ATOM 905 O O . SER A 1 118 ? -2.724 -4.445 9.270 1.00 91.19 118 SER A O 1
ATOM 907 N N . GLY A 1 119 ? -4.142 -2.746 9.566 1.00 88.19 119 GLY A N 1
ATOM 908 C CA . GLY A 1 119 ? -3.380 -1.764 8.804 1.00 88.19 119 GLY A CA 1
ATOM 909 C C . GLY A 1 119 ? -2.009 -1.455 9.415 1.00 88.19 119 GLY A C 1
ATOM 910 O O . GLY A 1 119 ? -1.911 -1.077 10.592 1.00 88.19 119 GLY A O 1
ATOM 911 N N . LEU A 1 120 ? -0.969 -1.557 8.585 1.00 90.81 120 LEU A N 1
ATOM 912 C CA . LEU A 1 120 ? 0.434 -1.312 8.933 1.00 90.81 120 LEU A CA 1
ATOM 913 C C 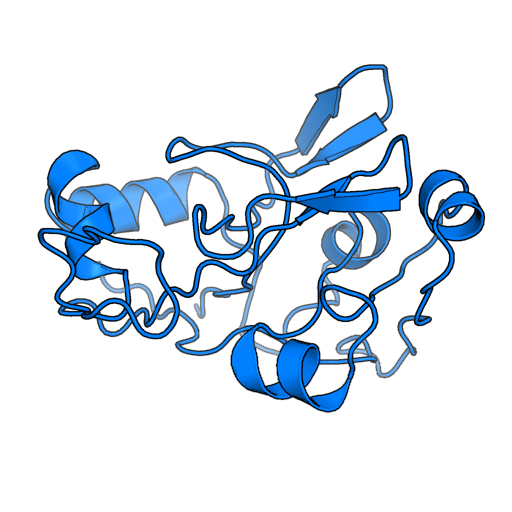. LEU A 1 120 ? 0.986 -0.061 8.230 1.00 90.81 120 LEU A C 1
ATOM 915 O O . LEU A 1 120 ? 0.612 0.212 7.089 1.00 90.81 120 LEU A O 1
ATOM 919 N N . PRO A 1 121 ? 1.901 0.694 8.864 1.00 89.25 121 PRO A N 1
ATOM 920 C CA . PRO A 1 121 ? 2.451 1.917 8.294 1.00 89.25 121 PRO A CA 1
ATOM 921 C C . PRO A 1 121 ? 3.632 1.610 7.373 1.00 89.25 121 PRO A C 1
ATOM 923 O O . PRO A 1 121 ? 4.793 1.824 7.727 1.00 89.25 121 PRO A O 1
ATOM 926 N N . ALA A 1 122 ? 3.330 1.060 6.202 1.00 84.81 122 ALA A N 1
ATOM 927 C CA . ALA A 1 122 ? 4.323 0.583 5.249 1.00 84.81 122 ALA A CA 1
ATOM 928 C C . ALA A 1 122 ? 5.034 1.709 4.469 1.00 84.81 122 ALA A C 1
ATOM 930 O O . ALA A 1 122 ? 5.945 1.422 3.701 1.00 84.81 122 ALA A O 1
ATOM 931 N N . GLY A 1 123 ? 4.686 2.983 4.689 1.00 86.31 123 GLY A N 1
ATOM 932 C CA . GLY A 1 123 ? 5.376 4.108 4.053 1.00 86.31 123 GLY A CA 1
ATOM 933 C C . GLY A 1 123 ? 5.146 4.156 2.547 1.00 86.31 123 GLY A C 1
ATOM 934 O O . GLY A 1 123 ? 4.064 3.822 2.124 1.00 86.31 123 GLY A O 1
ATOM 935 N N . PHE A 1 124 ? 6.090 4.593 1.722 1.00 85.56 124 PHE A N 1
ATOM 936 C CA . PHE A 1 124 ? 5.981 4.507 0.263 1.00 85.56 124 PHE A CA 1
ATOM 937 C C . PHE A 1 124 ? 7.293 4.692 -0.445 1.00 85.56 124 PHE A C 1
ATOM 939 O O . PHE A 1 124 ? 8.257 5.158 0.157 1.00 85.56 124 PHE A O 1
ATOM 946 N N . ARG A 1 125 ? 7.295 4.379 -1.744 1.00 90.00 125 ARG A N 1
ATOM 947 C CA . ARG A 1 125 ? 8.408 4.676 -2.635 1.00 90.00 125 ARG A CA 1
ATOM 948 C C . ARG A 1 125 ? 8.079 5.798 -3.606 1.00 90.00 125 ARG A C 1
ATOM 950 O O . ARG A 1 125 ? 7.198 5.664 -4.455 1.00 90.00 125 ARG A O 1
ATOM 957 N N . TRP A 1 126 ? 8.795 6.905 -3.480 1.00 87.12 126 TRP A N 1
ATOM 958 C CA . TRP A 1 126 ? 8.538 8.132 -4.221 1.00 87.12 126 TRP A CA 1
ATOM 959 C C . TRP A 1 126 ? 8.946 7.984 -5.694 1.00 87.12 126 TRP A C 1
ATOM 961 O O . TRP A 1 126 ? 10.071 7.600 -6.006 1.00 87.12 126 TRP A O 1
ATOM 971 N N . ALA A 1 127 ? 8.044 8.304 -6.624 1.00 83.56 127 ALA A N 1
ATOM 972 C CA . ALA A 1 127 ? 8.256 8.069 -8.058 1.00 83.56 127 ALA A CA 1
ATOM 973 C C . ALA A 1 127 ? 9.252 9.037 -8.732 1.00 83.56 127 ALA A C 1
ATOM 975 O O . ALA A 1 127 ? 9.731 8.763 -9.829 1.00 83.56 127 ALA A O 1
ATOM 976 N N . ASP A 1 128 ? 9.542 10.183 -8.116 1.00 81.31 128 ASP A N 1
ATOM 977 C CA . ASP A 1 128 ? 10.476 11.184 -8.657 1.00 81.31 128 ASP A CA 1
ATOM 978 C C . ASP A 1 128 ? 11.939 10.994 -8.246 1.00 81.31 128 ASP A C 1
ATOM 980 O O . ASP A 1 128 ? 12.817 11.398 -9.002 1.00 81.31 128 ASP A O 1
ATOM 984 N N . ASN A 1 129 ? 12.223 10.400 -7.080 1.00 87.31 129 ASN A N 1
ATOM 985 C CA . ASN A 1 129 ? 13.601 10.182 -6.613 1.00 87.31 129 ASN A CA 1
ATOM 986 C C . ASN A 1 129 ? 13.891 8.740 -6.160 1.00 87.31 129 ASN A C 1
ATOM 988 O O . ASN A 1 129 ? 15.006 8.455 -5.731 1.00 87.31 129 ASN A O 1
ATOM 992 N N . GLY A 1 130 ? 12.902 7.842 -6.212 1.00 87.44 130 GLY A N 1
ATOM 993 C CA . GLY A 1 130 ? 13.039 6.432 -5.854 1.00 87.44 130 GLY A CA 1
ATOM 994 C C . GLY A 1 130 ? 13.191 6.170 -4.356 1.00 87.44 130 GLY A C 1
ATOM 995 O O . GLY A 1 130 ? 13.309 5.010 -3.973 1.00 87.44 130 GLY A O 1
ATOM 996 N N . GLY A 1 131 ? 13.184 7.207 -3.516 1.00 90.94 131 GLY A N 1
ATOM 997 C CA . GLY A 1 131 ? 13.390 7.105 -2.075 1.00 90.94 131 GLY A CA 1
ATOM 998 C C . GLY A 1 131 ? 12.184 6.545 -1.324 1.00 90.94 131 GLY A C 1
ATOM 999 O O . GLY A 1 131 ? 11.048 6.622 -1.795 1.00 90.94 131 GLY A O 1
ATOM 1000 N N . PHE A 1 132 ? 12.444 6.010 -0.132 1.00 90.31 132 PHE A N 1
ATOM 1001 C CA . PHE A 1 132 ? 11.429 5.476 0.772 1.00 90.31 132 PHE A CA 1
ATOM 1002 C C . PHE A 1 132 ? 11.038 6.507 1.836 1.00 90.31 132 PHE A C 1
ATOM 1004 O O . PHE A 1 132 ? 11.901 7.168 2.412 1.00 90.31 132 PHE A O 1
ATOM 1011 N N . PHE A 1 133 ? 9.742 6.646 2.115 1.00 88.25 133 PHE A N 1
ATOM 1012 C CA . PHE A 1 133 ? 9.225 7.661 3.035 1.00 88.25 133 PHE A CA 1
ATOM 1013 C C . PHE A 1 133 ? 8.103 7.125 3.923 1.00 88.25 133 PHE A C 1
ATOM 1015 O O . PHE A 1 133 ? 7.362 6.235 3.535 1.00 88.25 133 PHE A O 1
ATOM 1022 N N . GLN A 1 134 ? 7.913 7.742 5.094 1.00 88.50 134 GLN A N 1
ATOM 1023 C CA . GLN A 1 134 ? 6.725 7.589 5.952 1.00 88.50 134 GLN A CA 1
ATOM 1024 C C . GLN A 1 134 ? 6.460 6.189 6.548 1.00 88.50 134 GLN A C 1
ATOM 1026 O O .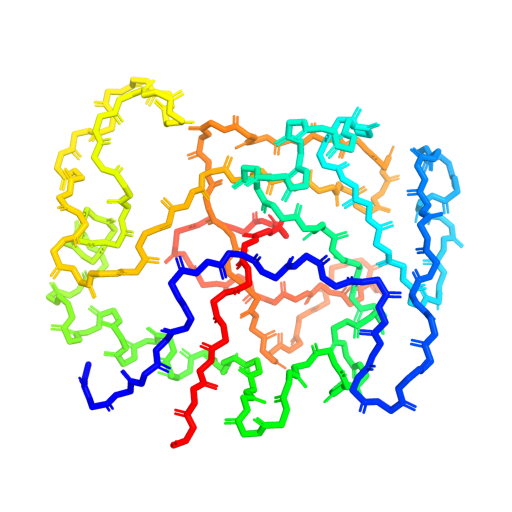 GLN A 1 134 ? 5.380 5.994 7.120 1.00 88.50 134 GLN A O 1
ATOM 1031 N N . ARG A 1 135 ? 7.397 5.226 6.479 1.00 89.56 135 ARG A N 1
ATOM 1032 C CA . ARG A 1 135 ? 7.283 4.002 7.298 1.00 89.56 135 ARG A CA 1
ATOM 1033 C C . ARG A 1 135 ? 7.180 4.389 8.767 1.00 89.56 135 ARG A C 1
ATOM 1035 O O . ARG A 1 135 ? 7.850 5.317 9.203 1.00 89.56 135 ARG A O 1
ATOM 1042 N N . GLY A 1 136 ? 6.316 3.699 9.500 1.00 89.94 136 GLY A N 1
ATOM 1043 C CA . GLY A 1 136 ? 6.013 4.010 10.899 1.00 89.94 136 GLY A CA 1
ATOM 1044 C C . GLY A 1 136 ? 4.933 5.079 11.073 1.00 89.94 136 GLY A C 1
ATOM 1045 O O . GLY A 1 136 ? 4.188 5.045 12.050 1.00 89.94 136 GLY A O 1
ATOM 1046 N N . TYR A 1 137 ? 4.750 5.965 10.087 1.00 86.19 137 TYR A N 1
ATOM 1047 C CA . TYR A 1 137 ? 3.893 7.143 10.235 1.00 86.19 137 TYR A CA 1
ATOM 1048 C C . TYR A 1 137 ? 2.559 7.058 9.484 1.00 86.19 137 TYR A C 1
ATOM 1050 O O . TYR A 1 137 ? 1.538 7.546 9.980 1.00 86.19 137 TYR A O 1
ATOM 1058 N N . ARG A 1 138 ? 2.535 6.466 8.280 1.00 82.44 138 ARG A N 1
ATOM 1059 C CA . ARG A 1 138 ? 1.347 6.452 7.404 1.00 82.44 138 ARG A CA 1
ATOM 1060 C C . ARG A 1 138 ? 1.113 5.102 6.735 1.00 82.44 138 ARG A C 1
ATOM 1062 O O . ARG A 1 138 ? 2.048 4.390 6.383 1.00 82.44 138 ARG A O 1
ATOM 1069 N N . LEU A 1 139 ? -0.172 4.817 6.551 1.00 81.00 139 LEU A N 1
ATOM 1070 C CA . LEU A 1 139 ? -0.731 3.705 5.788 1.00 81.00 139 LEU A CA 1
ATOM 1071 C C . LEU A 1 139 ? -1.427 4.286 4.554 1.00 81.00 139 LEU A C 1
ATOM 1073 O O . LEU A 1 139 ? -2.159 5.265 4.690 1.00 81.00 139 LEU A O 1
ATOM 1077 N N . PHE A 1 140 ? -1.242 3.670 3.388 1.00 77.88 140 PHE A N 1
ATOM 1078 C CA . PHE A 1 140 ? -1.551 4.282 2.103 1.00 77.88 140 PHE A CA 1
ATOM 1079 C C . PHE A 1 140 ? -2.262 3.333 1.134 1.00 77.88 140 PHE A C 1
ATOM 1081 O O . PHE A 1 140 ? -1.655 2.668 0.295 1.00 77.88 140 PHE A O 1
ATOM 1088 N N . LEU A 1 141 ? -3.587 3.315 1.196 1.00 77.44 141 LEU A N 1
ATOM 1089 C CA . LEU A 1 141 ? -4.384 2.386 0.400 1.00 77.44 141 LEU A CA 1
ATOM 1090 C C . LEU A 1 141 ? -4.449 2.790 -1.076 1.00 77.44 141 LEU A C 1
ATOM 1092 O O . LEU A 1 141 ? -4.637 3.959 -1.419 1.00 77.44 141 LEU A O 1
ATOM 1096 N N . TRP A 1 142 ? -4.338 1.791 -1.948 1.00 76.38 142 TRP A N 1
ATOM 1097 C CA . TRP A 1 142 ? -4.543 1.962 -3.380 1.00 76.38 142 TRP A CA 1
ATOM 1098 C C . TRP A 1 142 ? -6.012 2.146 -3.706 1.00 76.38 142 TRP A C 1
ATOM 1100 O O . TRP A 1 142 ? -6.867 1.486 -3.120 1.00 76.38 142 TRP A O 1
ATOM 1110 N N . THR A 1 143 ? -6.281 3.006 -4.686 1.00 74.50 143 THR A N 1
ATOM 1111 C CA . THR A 1 143 ? -7.613 3.172 -5.259 1.00 74.50 143 THR A CA 1
ATOM 1112 C C . THR A 1 143 ? -7.541 3.031 -6.773 1.00 74.50 143 THR A C 1
ATOM 1114 O O . THR A 1 143 ? -6.538 3.400 -7.389 1.00 74.50 143 THR A O 1
ATOM 1117 N N . SER A 1 144 ? -8.600 2.505 -7.384 1.00 71.12 144 SER A N 1
ATOM 1118 C CA . SER A 1 144 ? -8.732 2.418 -8.845 1.00 71.12 144 SER A CA 1
ATOM 1119 C C . SER A 1 144 ? -8.977 3.787 -9.504 1.00 71.12 144 SER A C 1
ATOM 1121 O O . SER A 1 144 ? -8.933 3.906 -10.729 1.00 71.12 144 SER A O 1
ATOM 1123 N N . ALA A 1 145 ? -9.181 4.846 -8.710 1.00 61.66 145 ALA A N 1
ATOM 1124 C CA . ALA A 1 145 ? -9.343 6.207 -9.198 1.00 61.66 145 ALA A CA 1
ATOM 1125 C C . ALA A 1 145 ? -7.998 6.794 -9.663 1.00 61.66 145 ALA A C 1
ATOM 1127 O O . ALA A 1 145 ? -7.040 6.902 -8.890 1.00 61.66 145 ALA A O 1
ATOM 1128 N N . ILE A 1 146 ? -7.944 7.235 -10.920 1.00 53.97 146 ILE A N 1
ATOM 1129 C CA . ILE A 1 146 ? -6.775 7.893 -11.517 1.00 53.97 146 ILE A CA 1
ATOM 1130 C C . ILE A 1 146 ? -6.765 9.378 -11.129 1.00 53.97 146 ILE A C 1
ATOM 1132 O O . ILE A 1 146 ? -7.736 10.091 -11.393 1.00 53.97 146 ILE A O 1
ATOM 1136 N N . LYS A 1 147 ? -5.648 9.878 -10.589 1.00 52.66 147 LYS A N 1
ATOM 1137 C CA . LYS A 1 147 ? -5.316 11.312 -10.594 1.00 52.66 147 LYS A CA 1
ATOM 1138 C C . LYS A 1 147 ? -3.934 11.506 -11.198 1.00 52.66 147 LYS A C 1
ATOM 1140 O O . LYS A 1 147 ? -3.082 10.629 -11.166 1.00 52.66 147 LYS A O 1
ATOM 1145 N N . TYR A 1 148 ? -3.713 12.674 -11.778 1.00 47.88 148 TYR A N 1
ATOM 1146 C CA . TYR A 1 148 ? -2.438 13.028 -12.391 1.00 47.88 148 TYR A CA 1
ATOM 1147 C C . TYR A 1 148 ? -1.708 14.043 -11.506 1.00 47.88 148 TYR A C 1
ATOM 1149 O O . TYR A 1 148 ? -2.331 14.987 -11.019 1.00 47.88 148 TYR A O 1
ATOM 1157 N N . TRP A 1 149 ? -0.393 13.882 -11.339 1.00 46.38 149 TRP A N 1
ATOM 1158 C CA . TRP A 1 149 ? 0.511 14.917 -10.821 1.00 46.38 149 TRP A CA 1
ATOM 1159 C C . TRP A 1 149 ? 1.676 15.076 -11.789 1.00 46.38 149 TRP A C 1
ATOM 1161 O O . TRP A 1 149 ? 2.339 14.094 -12.118 1.00 46.38 149 TRP A O 1
ATOM 1171 N N . ASN A 1 150 ? 1.905 16.295 -12.286 1.00 50.34 150 ASN A N 1
ATOM 1172 C CA . ASN A 1 150 ? 2.945 16.587 -13.282 1.00 50.34 150 ASN A CA 1
ATOM 1173 C C . ASN A 1 150 ? 2.981 15.572 -14.447 1.00 50.34 150 ASN A C 1
ATOM 1175 O O . ASN A 1 150 ? 4.043 15.094 -14.838 1.00 50.34 150 ASN A O 1
ATOM 1179 N N . SER A 1 151 ? 1.805 15.209 -14.975 1.00 52.22 151 SER A N 1
ATOM 1180 C CA . SER A 1 151 ? 1.631 14.253 -16.084 1.00 52.22 151 SER A CA 1
ATOM 1181 C C . SER A 1 151 ? 2.041 12.799 -15.796 1.00 52.22 151 SER A C 1
ATOM 1183 O O . SER A 1 151 ? 1.954 11.964 -16.696 1.00 52.22 151 SER A O 1
ATOM 1185 N N . LYS A 1 152 ? 2.420 12.456 -14.557 1.00 49.78 152 LYS A N 1
ATOM 1186 C CA . LYS A 1 152 ? 2.564 11.067 -14.102 1.00 49.78 152 LYS A CA 1
ATOM 1187 C C . LYS A 1 152 ? 1.244 10.601 -13.470 1.00 49.78 152 LYS A C 1
ATOM 1189 O O . LYS A 1 152 ? 0.682 11.329 -12.643 1.00 49.78 152 LYS A O 1
ATOM 1194 N N . PRO A 1 153 ? 0.712 9.424 -13.847 1.00 43.88 153 PRO A N 1
ATOM 1195 C CA . PRO A 1 153 ? -0.444 8.862 -13.165 1.00 43.88 153 PRO A CA 1
ATOM 1196 C C . PRO A 1 153 ? -0.055 8.503 -11.726 1.00 43.88 153 PRO A C 1
ATOM 1198 O O . PRO A 1 153 ? 0.876 7.734 -11.489 1.00 43.88 153 PRO A O 1
ATOM 1201 N N . LEU A 1 154 ? -0.768 9.079 -10.765 1.00 44.34 154 LEU A N 1
ATOM 1202 C CA . LEU A 1 154 ? -0.719 8.713 -9.358 1.00 44.34 154 LEU A CA 1
ATOM 1203 C C . LEU A 1 154 ? -2.029 8.001 -9.009 1.00 44.34 154 LEU A C 1
ATOM 1205 O O . LEU A 1 154 ? -3.119 8.467 -9.349 1.00 44.34 154 LEU A O 1
ATOM 1209 N N . ALA A 1 155 ? -1.944 6.881 -8.295 1.00 41.22 155 ALA A N 1
ATOM 1210 C CA . ALA A 1 155 ? -3.128 6.348 -7.631 1.00 41.22 155 ALA A CA 1
ATOM 1211 C C . ALA A 1 155 ? -3.600 7.331 -6.566 1.00 41.22 155 ALA A C 1
ATOM 1213 O O . ALA A 1 155 ? -2.797 7.937 -5.850 1.00 41.22 155 ALA A O 1
ATOM 1214 N N . THR A 1 156 ? -4.910 7.515 -6.469 1.00 42.28 156 THR A N 1
ATOM 1215 C CA . THR A 1 156 ? -5.427 8.694 -5.798 1.00 42.28 156 THR A CA 1
ATOM 1216 C C . THR A 1 156 ? -5.808 8.496 -4.340 1.00 42.28 156 THR A C 1
ATOM 1218 O O . THR A 1 156 ? -6.797 7.838 -4.032 1.00 42.28 156 THR A O 1
ATOM 1221 N N . TYR A 1 157 ? -5.096 9.238 -3.490 1.00 42.59 157 TYR A N 1
ATOM 1222 C CA . TYR A 1 157 ? -5.514 10.008 -2.311 1.00 42.59 157 TYR A CA 1
ATOM 1223 C C . TYR A 1 157 ? -7.017 10.019 -1.953 1.00 42.59 157 TYR A C 1
ATOM 1225 O O . TYR A 1 157 ? -7.795 10.802 -2.508 1.00 42.59 157 TYR A O 1
ATOM 1233 N N . TYR A 1 158 ? -7.378 9.303 -0.885 1.00 35.72 158 TYR A N 1
ATOM 1234 C CA . TYR A 1 158 ? -8.443 9.710 0.037 1.00 35.72 158 TYR A CA 1
ATOM 1235 C C . TYR A 1 158 ? -7.821 9.841 1.435 1.00 35.72 158 TYR A C 1
ATOM 1237 O O . TYR A 1 158 ? -7.234 8.888 1.930 1.00 35.72 158 TYR A O 1
ATOM 1245 N N . LEU A 1 159 ? -7.894 11.038 2.044 1.00 33.62 159 LEU A N 1
ATOM 1246 C CA . LEU A 1 159 ? -7.389 11.335 3.398 1.00 33.62 159 LEU A CA 1
ATOM 1247 C C . LEU A 1 159 ? -7.769 10.185 4.357 1.00 33.62 159 LEU A C 1
ATOM 1249 O O . LEU A 1 159 ? -8.958 9.937 4.562 1.00 33.62 159 LEU A O 1
ATOM 1253 N N . ILE A 1 160 ? -6.833 9.451 4.952 1.00 32.78 160 ILE A N 1
ATOM 1254 C CA . ILE A 1 160 ? -5.654 9.915 5.690 1.00 32.78 160 ILE A CA 1
ATOM 1255 C C . ILE A 1 160 ? -4.374 9.699 4.881 1.00 32.78 160 ILE A C 1
ATOM 1257 O O . ILE A 1 160 ? -3.822 8.615 4.926 1.00 32.78 160 ILE A O 1
ATOM 1261 N N . LEU A 1 161 ? -3.917 10.791 4.237 1.00 31.36 161 LEU A N 1
ATOM 1262 C CA . LEU A 1 161 ? -2.592 11.019 3.639 1.00 31.36 161 LEU A CA 1
ATOM 1263 C C . LEU A 1 161 ? -2.260 10.010 2.517 1.00 31.36 161 LEU A C 1
ATOM 1265 O O . LEU A 1 161 ? -2.339 8.827 2.758 1.00 31.36 161 LEU A O 1
ATOM 1269 N N . ALA A 1 162 ? -1.891 10.434 1.299 1.00 30.36 162 ALA A N 1
ATOM 1270 C CA . ALA A 1 162 ? -1.368 9.515 0.264 1.00 30.36 162 ALA A CA 1
ATOM 1271 C C . ALA A 1 162 ? 0.145 9.674 0.068 1.00 30.36 162 ALA A C 1
ATOM 1273 O O . ALA A 1 162 ? 0.701 10.696 0.471 1.00 30.36 162 ALA A O 1
ATOM 1274 N N . GLU A 1 163 ? 0.842 8.568 -0.177 1.00 33.69 163 GLU A N 1
ATOM 1275 C CA . GLU A 1 163 ? 1.339 7.980 -1.422 1.00 33.69 163 GLU A CA 1
ATOM 1276 C C . GLU A 1 163 ? 1.764 6.532 -1.093 1.00 33.69 163 GLU A C 1
ATOM 1278 O O . GLU A 1 163 ? 2.074 6.266 0.049 1.00 33.69 163 GLU A O 1
ATOM 1283 N N . PHE A 1 164 ? 1.677 5.607 -2.053 1.00 38.50 164 PHE A N 1
ATOM 1284 C CA . PHE A 1 164 ? 1.782 4.121 -2.033 1.00 38.50 164 PHE A CA 1
ATOM 1285 C C . PHE A 1 164 ? 2.143 3.316 -0.758 1.00 38.50 164 PHE A C 1
ATOM 1287 O O . PHE A 1 164 ? 3.302 3.289 -0.428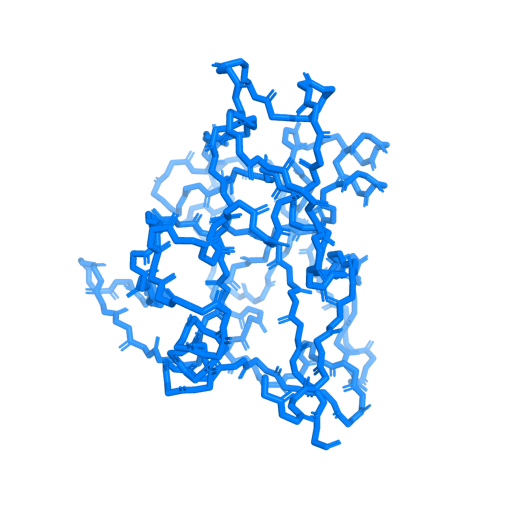 1.00 38.50 164 PHE A O 1
ATOM 1294 N N . THR A 1 165 ? 1.280 2.440 -0.213 1.00 40.44 165 THR A N 1
ATOM 1295 C CA . THR A 1 165 ? 1.597 1.085 0.340 1.00 40.44 165 THR A CA 1
ATOM 1296 C C . THR A 1 165 ? 0.459 0.491 1.183 1.00 40.44 165 THR A C 1
ATOM 1298 O O . THR A 1 165 ? -0.212 1.193 1.936 1.00 40.44 165 THR A O 1
ATOM 1301 N N . SER A 1 166 ? 0.416 -0.854 1.175 1.00 38.28 166 SER A N 1
ATOM 1302 C CA . SER A 1 166 ? -0.458 -1.781 1.911 1.00 38.28 166 SER A CA 1
ATOM 1303 C C . SER A 1 166 ? -1.753 -2.116 1.154 1.00 38.28 166 SER A C 1
ATOM 1305 O O . SER A 1 166 ? -2.667 -1.306 1.020 1.00 38.28 166 SER A O 1
ATOM 1307 N N . PHE A 1 167 ? -1.777 -3.325 0.580 1.00 49.12 167 PHE A N 1
ATOM 1308 C CA . PHE A 1 167 ? -2.808 -3.803 -0.345 1.00 49.12 167 PHE A CA 1
ATOM 1309 C C . PHE A 1 167 ? -3.873 -4.590 0.391 1.00 49.12 167 PHE A C 1
ATOM 1311 O O . PHE A 1 167 ? -3.828 -5.816 0.460 1.00 49.12 167 PHE A O 1
ATOM 1318 N N . HIS A 1 168 ? -4.860 -3.864 0.885 1.00 49.19 168 HIS A N 1
ATOM 1319 C CA . HIS A 1 168 ? -6.100 -4.455 1.340 1.00 49.19 168 HIS A CA 1
ATOM 1320 C C . HIS A 1 168 ? -7.054 -4.464 0.149 1.00 49.19 168 HIS A C 1
ATOM 1322 O O . HIS A 1 168 ? -7.688 -3.454 -0.148 1.00 49.19 168 HIS A O 1
ATOM 1328 N N . PHE A 1 169 ? -7.098 -5.571 -0.594 1.00 52.97 169 PHE A N 1
ATOM 1329 C CA . PHE A 1 169 ? -8.082 -5.724 -1.668 1.00 52.97 169 PHE A CA 1
ATOM 1330 C C . PHE A 1 169 ? -9.468 -5.965 -1.089 1.00 52.97 169 PHE A C 1
ATOM 1332 O O . PHE A 1 169 ? -9.592 -6.473 0.029 1.00 52.97 169 PHE A O 1
ATOM 1339 N N . ARG A 1 170 ? -10.500 -5.643 -1.865 1.00 57.50 170 ARG A N 1
ATOM 1340 C CA . ARG A 1 170 ? -11.876 -6.018 -1.556 1.00 57.50 170 ARG A CA 1
ATOM 1341 C C . ARG A 1 170 ? -12.239 -7.308 -2.287 1.00 57.50 170 ARG A C 1
ATOM 1343 O O . ARG A 1 170 ? -11.781 -7.520 -3.404 1.00 57.50 170 ARG A O 1
ATOM 1350 N N . ARG A 1 171 ? -13.037 -8.162 -1.646 1.00 58.81 171 ARG A N 1
ATOM 1351 C CA . ARG A 1 171 ? -13.733 -9.278 -2.292 1.00 58.81 171 ARG A CA 1
ATOM 1352 C C . ARG A 1 171 ? -15.179 -8.876 -2.568 1.00 58.81 171 ARG A C 1
ATOM 1354 O O . ARG A 1 171 ? -15.799 -8.233 -1.710 1.00 58.81 171 ARG A O 1
ATOM 1361 N N . ASP A 1 172 ? -15.690 -9.273 -3.725 1.00 53.94 172 ASP A N 1
ATOM 1362 C CA . ASP A 1 172 ? -17.133 -9.293 -3.983 1.00 53.94 172 ASP A CA 1
ATOM 1363 C C . ASP A 1 172 ? -17.861 -10.302 -3.074 1.00 53.94 172 ASP A C 1
ATOM 1365 O O . ASP A 1 172 ? -17.251 -11.329 -2.668 1.00 53.94 172 ASP A O 1
#

Radius of gyration: 15.25 Å; chains: 1; bounding box: 39×32×37 Å

Foldseek 3Di:
DPWDWDQFFAADQAFQVGHGAAEDQDQVCLLVDPAKHKAFFVNDCPCRCVPFHIWIDPRNLLVQRRDHPQWGQAAPVRVQVQQVVQPHDVRSQLLQEDDDQPFAPPPSPSNDVVVSNHFGQSFHQDNNGRDGGRGNHDGAGFHPDWDDDPNDTAGDDDPVDDDTGGYTIIGD

Sequence (172 aa):
GTQVWMAENLKTTSFNDGASIPEVSANDAWCTTWTPACCWYDNDEESGRNTYGALYNWYAVSTGKLCPAGWHIPDSTELQELIIYLGGRDVASGKMKVPGTQFWDPPNTGATNSSGFSGLPAGFRWADNGGFFQRGYRLFLWTSAIKYWNSKPLATYYLILAEFTSFHFRRD

pLDDT: mean 81.12, std 17.01, range [30.36, 97.38]